Protein AF-A0A2Z3I5L1-F1 (afdb_monomer)

Radius of gyration: 19.43 Å; Cα contacts (8 Å, |Δi|>4): 120; chains: 1; bounding box: 47×64×27 Å

Sequence (94 aa):
MTSAVTLAPRWEAIPPVQSRSTDFEVSRIQGALWSIRPVSERARRAAPYLLFQGGMPQGDAVVYDHQKSNALLYRLRQDGFRILYHGPAGPIDI

Nearest PDB structures (foldseek):
  8ebw-assembly1_A  TM=6.519E-01  e=8.505E-01  Homo sapiens
  1w7a-assembly1_B  TM=5.829E-01  e=1.104E+00  Escherichia coli
  2oc6-assembly2_B  TM=4.766E-01  e=2.582E+00  Bacillus subtilis
  2edd-assembly1_A  TM=3.753E-01  e=8.932E+00  Homo sapiens

Mean predicted aligned error: 11.88 Å

Secondary structure (DSSP, 8-state):
----------------------SEEEEEEGGGEEEEEE-SHHHHHHHHHHHHTTPEEETTEEEEEHHHHHHHHHHHHHTT--EEEEETTEEEE-

Structure (mmCIF, N/CA/C/O backbone):
data_AF-A0A2Z3I5L1-F1
#
_entry.id   AF-A0A2Z3I5L1-F1
#
loop_
_atom_site.group_PDB
_atom_site.id
_atom_site.type_symbol
_atom_site.label_atom_id
_atom_site.label_alt_id
_atom_site.label_comp_id
_atom_site.label_asym_id
_atom_site.label_entity_id
_atom_site.label_seq_id
_atom_site.pdbx_PDB_ins_code
_atom_site.Cartn_x
_atom_site.Cartn_y
_atom_site.Cartn_z
_atom_site.occupancy
_atom_site.B_iso_or_equiv
_atom_site.auth_seq_id
_atom_site.auth_comp_id
_atom_site.auth_asym_id
_atom_site.auth_atom_id
_atom_site.pdbx_PDB_model_num
ATOM 1 N N . MET A 1 1 ? 34.932 -52.750 5.188 1.00 45.16 1 MET A N 1
ATOM 2 C CA . MET A 1 1 ? 34.921 -51.303 5.487 1.00 45.16 1 MET A CA 1
ATOM 3 C C . MET A 1 1 ? 33.516 -50.807 5.192 1.00 45.16 1 MET A C 1
ATOM 5 O O . MET A 1 1 ? 33.125 -50.792 4.035 1.00 45.16 1 MET A O 1
ATOM 9 N N . THR A 1 2 ? 32.719 -50.574 6.232 1.00 41.41 2 THR A N 1
ATOM 10 C CA . THR A 1 2 ? 31.272 -50.334 6.131 1.00 41.41 2 THR A CA 1
ATOM 11 C C . THR A 1 2 ? 31.017 -48.832 6.162 1.00 41.41 2 THR A C 1
ATOM 13 O O . THR A 1 2 ? 31.218 -48.201 7.195 1.00 41.41 2 THR A O 1
ATOM 16 N N . SER A 1 3 ? 30.621 -48.254 5.029 1.00 47.00 3 SER A N 1
ATOM 17 C CA . SER A 1 3 ? 30.247 -46.842 4.937 1.00 47.00 3 SER A CA 1
ATOM 18 C C . SER A 1 3 ? 28.861 -46.634 5.542 1.00 47.00 3 SER A C 1
ATOM 20 O O . SER A 1 3 ? 27.867 -47.138 5.022 1.00 47.00 3 SER A O 1
ATOM 22 N N . ALA A 1 4 ? 28.793 -45.892 6.646 1.00 48.53 4 ALA A N 1
ATOM 23 C CA . ALA A 1 4 ? 27.539 -45.419 7.210 1.00 48.53 4 ALA A CA 1
ATOM 24 C C . ALA A 1 4 ? 26.986 -44.286 6.329 1.00 48.53 4 ALA A C 1
ATOM 26 O O . ALA A 1 4 ? 27.575 -43.210 6.237 1.00 48.53 4 ALA A O 1
ATOM 27 N N . VAL A 1 5 ? 25.859 -44.539 5.663 1.00 53.72 5 VAL A N 1
ATOM 28 C CA . VAL A 1 5 ? 25.055 -43.504 5.006 1.00 53.72 5 VAL A CA 1
ATOM 29 C C . VAL A 1 5 ? 24.254 -42.797 6.094 1.00 53.72 5 VAL A C 1
ATOM 31 O O . VAL A 1 5 ? 23.238 -43.306 6.567 1.00 53.72 5 VAL A O 1
ATOM 34 N N . THR A 1 6 ? 24.723 -41.626 6.514 1.00 58.66 6 THR A N 1
ATOM 35 C CA . THR A 1 6 ? 23.958 -40.728 7.383 1.00 58.66 6 THR A CA 1
ATOM 36 C C . THR A 1 6 ? 22.825 -40.107 6.566 1.00 58.66 6 THR A C 1
ATOM 38 O O . THR A 1 6 ? 23.011 -39.119 5.859 1.00 58.66 6 THR A O 1
ATOM 41 N N . LEU A 1 7 ? 21.639 -40.711 6.644 1.00 51.56 7 LEU A N 1
ATOM 42 C CA . LEU A 1 7 ? 20.378 -40.111 6.212 1.00 51.56 7 LEU A CA 1
ATOM 43 C C . LEU A 1 7 ? 20.047 -38.942 7.150 1.00 51.56 7 LEU A C 1
ATOM 45 O O . LEU A 1 7 ? 19.594 -39.148 8.274 1.00 51.56 7 LEU A O 1
ATOM 49 N N . ALA A 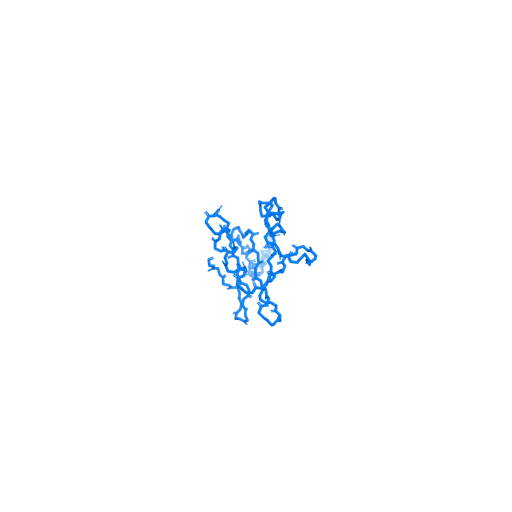1 8 ? 20.286 -37.710 6.700 1.00 53.09 8 ALA A N 1
ATOM 50 C CA . ALA A 1 8 ? 19.756 -36.531 7.376 1.00 53.09 8 ALA A CA 1
ATOM 51 C C . ALA A 1 8 ? 18.215 -36.521 7.261 1.00 53.09 8 ALA A C 1
ATOM 53 O O . ALA A 1 8 ? 17.681 -36.809 6.183 1.00 53.09 8 ALA A O 1
ATOM 54 N N . PRO A 1 9 ? 17.478 -36.209 8.341 1.00 45.62 9 PRO A N 1
ATOM 55 C CA . PRO A 1 9 ? 16.025 -36.237 8.328 1.00 45.62 9 PRO A CA 1
ATOM 56 C C . PRO A 1 9 ? 15.479 -35.067 7.497 1.00 45.62 9 PRO A C 1
ATOM 58 O O . PRO A 1 9 ? 15.743 -33.899 7.768 1.00 45.62 9 PRO A O 1
ATOM 61 N N . ARG A 1 10 ? 14.702 -35.420 6.469 1.00 52.91 10 ARG A N 1
ATOM 62 C CA . ARG A 1 10 ? 14.042 -34.559 5.473 1.00 52.91 10 ARG A CA 1
ATOM 63 C C . ARG A 1 10 ? 12.820 -33.824 6.050 1.00 52.91 10 ARG A C 1
ATOM 65 O O . ARG A 1 10 ? 11.758 -33.832 5.434 1.00 52.91 10 ARG A O 1
ATOM 72 N N . TRP A 1 11 ? 12.928 -33.233 7.237 1.00 47.50 11 TRP A N 1
ATOM 73 C CA . TRP A 1 11 ? 11.852 -32.387 7.752 1.00 47.50 11 TRP A CA 1
ATOM 74 C C . TRP A 1 11 ? 12.030 -30.973 7.192 1.00 47.50 11 TRP A C 1
ATOM 76 O O . TRP A 1 11 ? 12.912 -30.216 7.579 1.00 47.50 11 TRP A O 1
ATOM 86 N N . GLU A 1 12 ? 11.240 -30.700 6.156 1.00 46.53 12 GLU A N 1
ATOM 87 C CA . GLU A 1 12 ? 10.589 -29.412 5.912 1.00 46.53 12 GLU A CA 1
ATOM 88 C C . GLU A 1 12 ? 11.417 -28.160 6.230 1.00 46.53 12 GLU A C 1
ATOM 90 O O . GLU A 1 12 ? 11.034 -27.306 7.027 1.00 46.53 12 GLU A O 1
ATOM 95 N N . ALA A 1 13 ? 12.481 -27.951 5.454 1.00 42.44 13 ALA A N 1
ATOM 96 C CA . ALA A 1 13 ? 12.668 -26.606 4.937 1.00 42.44 13 ALA A CA 1
ATOM 97 C C . ALA A 1 13 ? 11.430 -26.322 4.081 1.00 42.44 13 ALA A C 1
ATOM 99 O O . ALA A 1 13 ? 11.369 -26.733 2.920 1.00 42.44 13 ALA A O 1
ATOM 100 N N . ILE A 1 14 ? 10.408 -25.700 4.679 1.00 50.88 14 ILE A N 1
ATOM 101 C CA . ILE A 1 14 ? 9.376 -24.998 3.919 1.00 50.88 14 ILE A CA 1
ATOM 102 C C . ILE A 1 14 ? 10.191 -24.138 2.952 1.00 50.88 14 ILE A C 1
ATOM 104 O O . ILE A 1 14 ? 10.954 -23.289 3.431 1.00 50.88 14 ILE A O 1
ATOM 108 N N . PRO A 1 15 ? 10.167 -24.406 1.630 1.00 45.47 15 PRO A N 1
ATOM 109 C CA . PRO A 1 15 ? 10.881 -23.542 0.705 1.00 45.47 15 PRO A CA 1
ATOM 110 C C . PRO A 1 15 ? 10.402 -22.130 1.029 1.00 45.47 15 PRO A C 1
ATOM 112 O O . PRO A 1 15 ? 9.196 -21.990 1.264 1.00 45.47 15 PRO A O 1
ATOM 115 N N . PRO A 1 16 ? 11.282 -21.110 1.124 1.00 46.44 16 PRO A N 1
ATOM 116 C CA . PRO A 1 16 ? 10.803 -19.746 1.275 1.00 46.44 16 PRO A CA 1
ATOM 117 C C . PRO A 1 16 ? 9.771 -19.598 0.178 1.00 46.44 16 PRO A C 1
ATOM 119 O O . PRO A 1 16 ? 10.115 -19.784 -0.994 1.00 46.44 16 PRO A O 1
ATOM 122 N N . VAL A 1 17 ? 8.499 -19.461 0.577 1.00 47.19 17 VAL A N 1
ATOM 123 C CA . VAL A 1 17 ? 7.389 -19.357 -0.360 1.00 47.19 17 VAL A CA 1
ATOM 124 C C . VAL A 1 17 ? 7.888 -18.308 -1.321 1.00 47.19 17 VAL A C 1
ATOM 126 O O . VAL A 1 17 ? 8.212 -17.203 -0.880 1.00 47.19 17 VAL A O 1
ATOM 129 N N . GLN A 1 18 ? 8.126 -18.696 -2.578 1.00 46.97 18 GLN A N 1
ATOM 130 C CA . GLN A 1 18 ? 8.496 -17.749 -3.612 1.00 46.97 18 GLN A CA 1
ATOM 131 C C . GLN A 1 18 ? 7.253 -16.890 -3.752 1.00 46.97 18 GLN A C 1
ATOM 133 O O . GLN A 1 18 ? 6.342 -17.201 -4.517 1.00 46.97 18 GLN A O 1
ATOM 138 N N . SER A 1 19 ? 7.170 -15.899 -2.867 1.00 49.84 19 SER A N 1
ATOM 139 C CA . SER A 1 19 ? 6.059 -14.996 -2.723 1.00 49.84 19 SER A CA 1
ATOM 140 C C . SER A 1 19 ? 5.942 -14.387 -4.095 1.00 49.84 19 SER A C 1
ATOM 142 O O . SER A 1 19 ? 6.915 -13.822 -4.606 1.00 49.84 19 SER A O 1
ATOM 144 N N . ARG A 1 20 ? 4.815 -14.644 -4.760 1.00 58.16 20 ARG A N 1
ATOM 145 C CA . ARG A 1 20 ? 4.515 -14.072 -6.067 1.00 58.16 20 ARG A CA 1
ATOM 146 C C . ARG A 1 20 ? 4.810 -12.587 -5.946 1.00 58.16 20 ARG A C 1
ATOM 148 O O . ARG A 1 20 ? 4.082 -11.911 -5.248 1.00 58.16 20 ARG A O 1
ATOM 155 N N . SER A 1 21 ? 5.891 -12.125 -6.573 1.00 78.25 21 SER A N 1
ATOM 156 C CA . SER A 1 21 ? 6.607 -10.891 -6.222 1.00 78.25 21 SER A CA 1
ATOM 157 C C . SER A 1 21 ? 5.673 -9.749 -5.808 1.00 78.25 21 SER A C 1
ATOM 159 O O . SER A 1 21 ? 5.129 -9.073 -6.674 1.00 78.25 21 SER A O 1
ATOM 161 N N . THR A 1 22 ? 5.427 -9.592 -4.507 1.00 87.75 22 THR A N 1
ATOM 162 C CA . THR A 1 22 ? 4.522 -8.568 -3.977 1.00 87.75 22 THR A CA 1
ATOM 163 C C . THR A 1 22 ? 5.189 -7.212 -4.114 1.00 87.75 22 THR A C 1
ATOM 165 O O . THR A 1 22 ? 6.374 -7.068 -3.814 1.00 87.75 22 THR A O 1
ATOM 168 N N . ASP A 1 23 ? 4.434 -6.212 -4.556 1.00 90.44 23 ASP A N 1
ATOM 169 C CA . ASP A 1 23 ? 4.908 -4.837 -4.658 1.00 90.44 23 ASP A CA 1
ATOM 170 C C . ASP A 1 23 ? 4.534 -4.027 -3.417 1.00 90.44 23 ASP A C 1
ATOM 172 O O . ASP A 1 23 ? 5.383 -3.326 -2.863 1.00 90.44 23 ASP A O 1
ATOM 176 N N . PHE A 1 24 ? 3.295 -4.175 -2.943 1.00 90.00 24 PHE A N 1
ATOM 177 C CA . PHE A 1 24 ? 2.784 -3.482 -1.763 1.00 90.00 24 PHE A CA 1
ATOM 178 C C . PHE A 1 24 ? 2.172 -4.445 -0.748 1.00 90.00 24 PHE A C 1
ATOM 180 O O . PHE A 1 24 ? 1.367 -5.301 -1.105 1.00 90.00 24 PHE A O 1
ATOM 187 N N . GLU A 1 25 ? 2.497 -4.246 0.524 1.00 90.81 25 GLU A N 1
ATOM 188 C CA . GLU A 1 25 ? 1.782 -4.840 1.654 1.00 90.81 25 GLU A CA 1
ATOM 189 C C . GLU A 1 25 ? 0.796 -3.829 2.224 1.00 90.81 25 GLU A C 1
ATOM 191 O O . GLU A 1 25 ? 1.123 -2.655 2.409 1.00 90.81 25 GLU A O 1
ATOM 196 N N . VAL A 1 26 ? -0.416 -4.282 2.518 1.00 89.62 26 VAL A N 1
ATOM 197 C CA . VAL A 1 26 ? -1.503 -3.425 2.977 1.00 89.62 26 VAL A CA 1
ATOM 198 C C . VAL A 1 26 ? -2.112 -4.008 4.236 1.00 89.62 26 VAL A C 1
ATOM 200 O O . VAL A 1 26 ? -2.678 -5.095 4.208 1.00 89.62 26 VAL A O 1
ATOM 203 N N . SER A 1 27 ? -2.051 -3.264 5.333 1.00 87.94 27 SER A N 1
ATOM 204 C CA . SER A 1 27 ? -2.568 -3.695 6.632 1.00 87.94 27 SER A CA 1
ATOM 205 C C . SER A 1 27 ? -3.599 -2.706 7.145 1.00 87.94 27 SER A C 1
ATOM 207 O O . SER A 1 27 ? -3.358 -1.498 7.167 1.00 87.94 27 SER A O 1
ATOM 209 N N . ARG A 1 28 ? -4.746 -3.202 7.608 1.00 83.81 28 ARG A N 1
ATOM 210 C CA . ARG A 1 28 ? -5.722 -2.356 8.300 1.00 83.81 28 ARG A CA 1
ATOM 211 C C . ARG A 1 28 ? -5.226 -2.082 9.719 1.00 83.81 28 ARG A C 1
ATOM 213 O O . ARG A 1 28 ? -5.056 -3.011 10.503 1.00 83.81 28 ARG A O 1
ATOM 220 N N . ILE A 1 29 ? -5.015 -0.814 10.048 1.00 79.25 29 ILE A N 1
ATOM 221 C CA . ILE A 1 29 ? -4.695 -0.361 11.403 1.00 79.25 29 ILE A CA 1
ATOM 222 C C . ILE A 1 29 ? -5.948 0.259 12.042 1.00 79.25 29 ILE A C 1
ATOM 224 O O . ILE A 1 29 ? -6.957 0.497 11.372 1.00 79.25 29 ILE A O 1
ATOM 228 N N . GLN A 1 30 ? -5.910 0.432 13.364 1.00 69.38 30 GLN A N 1
ATOM 229 C CA . GLN A 1 30 ? -7.022 0.872 14.217 1.00 69.38 30 GLN A CA 1
ATOM 230 C C . GLN A 1 30 ? -7.958 1.900 13.547 1.00 69.38 30 GLN A C 1
ATOM 232 O O . GLN A 1 30 ? -7.508 2.872 12.946 1.00 69.38 30 GLN A O 1
ATOM 237 N N . GLY A 1 31 ? -9.276 1.697 13.666 1.00 64.19 31 GLY A N 1
ATOM 238 C CA . GLY A 1 31 ? -10.260 2.727 13.305 1.00 64.19 31 GLY A CA 1
ATOM 239 C C . GLY A 1 31 ? -10.452 2.998 11.806 1.00 64.19 31 GLY A C 1
ATOM 240 O O . GLY A 1 31 ? -10.841 4.102 11.452 1.00 64.19 31 GLY A O 1
ATOM 241 N N . ALA A 1 32 ? -10.235 2.004 10.932 1.00 73.38 32 ALA A N 1
ATOM 242 C CA . ALA A 1 32 ? -10.412 2.106 9.469 1.00 73.38 32 ALA A CA 1
ATOM 243 C C . ALA A 1 32 ? -9.309 2.863 8.710 1.00 73.38 32 ALA A C 1
ATOM 245 O O . ALA A 1 32 ? -9.511 3.290 7.573 1.00 73.38 32 ALA A O 1
ATOM 246 N N . LEU A 1 33 ? -8.122 2.952 9.301 1.00 82.38 33 LEU A N 1
ATOM 247 C CA . LEU A 1 33 ? -6.927 3.384 8.595 1.00 82.38 33 LEU A CA 1
ATOM 248 C C . LEU A 1 33 ? -6.242 2.190 7.920 1.00 82.38 33 LEU A C 1
ATOM 250 O O . LEU A 1 33 ? -6.319 1.053 8.390 1.00 82.38 33 LEU A O 1
ATOM 254 N N . TRP A 1 34 ? -5.550 2.448 6.821 1.00 86.31 34 TRP A N 1
ATOM 255 C CA . TRP A 1 34 ? -4.790 1.450 6.078 1.00 86.31 34 TRP A CA 1
ATOM 256 C C . TRP A 1 34 ? -3.340 1.889 5.975 1.00 86.31 34 TRP A C 1
ATOM 258 O O . TRP A 1 34 ? -3.060 2.977 5.482 1.00 86.31 34 TRP A O 1
ATOM 268 N N . SER A 1 35 ? -2.433 1.034 6.429 1.00 89.06 35 SER A N 1
ATOM 269 C CA . SER A 1 35 ? -0.994 1.171 6.242 1.00 89.06 35 SER A CA 1
ATOM 270 C C . SER A 1 35 ? -0.606 0.478 4.941 1.00 89.06 35 SER A C 1
ATOM 272 O O . SER A 1 35 ? -0.871 -0.712 4.785 1.00 89.06 35 SER A O 1
ATOM 274 N N . ILE A 1 36 ? -0.023 1.221 4.004 1.00 89.75 36 ILE A N 1
ATOM 275 C CA . ILE A 1 36 ? 0.421 0.731 2.697 1.00 89.75 36 ILE A CA 1
ATOM 276 C C . ILE A 1 36 ? 1.945 0.826 2.657 1.00 89.75 36 ILE A C 1
ATOM 278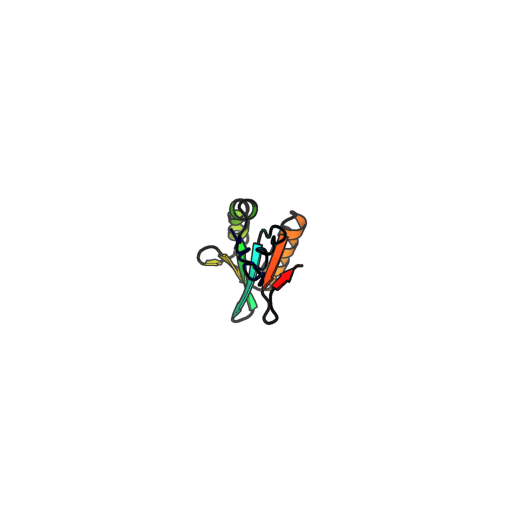 O O . ILE A 1 36 ? 2.501 1.925 2.699 1.00 89.75 36 ILE A O 1
ATOM 282 N N . ARG A 1 37 ? 2.624 -0.317 2.577 1.00 91.12 37 ARG A N 1
ATOM 283 C CA . ARG A 1 37 ? 4.084 -0.424 2.590 1.00 91.12 37 ARG A CA 1
ATOM 284 C C . ARG A 1 37 ? 4.604 -0.904 1.231 1.00 91.12 37 ARG A C 1
ATOM 286 O O . ARG A 1 37 ? 4.247 -2.003 0.814 1.00 91.12 37 ARG A O 1
ATOM 293 N N . PRO A 1 38 ? 5.469 -0.142 0.544 1.00 91.06 38 PRO A N 1
ATOM 294 C CA . PRO A 1 38 ? 6.207 -0.634 -0.612 1.00 91.06 38 PRO A CA 1
ATOM 295 C C . PRO A 1 38 ? 7.263 -1.660 -0.179 1.00 91.06 38 PRO A C 1
ATOM 297 O O . PRO A 1 38 ? 8.200 -1.336 0.550 1.00 91.06 38 PRO A O 1
ATOM 300 N N . VAL A 1 39 ? 7.149 -2.893 -0.667 1.00 90.81 39 VAL A N 1
ATOM 301 C CA . VAL A 1 39 ? 8.092 -3.979 -0.352 1.00 90.81 39 VAL A CA 1
ATOM 302 C C . VAL A 1 39 ? 9.015 -4.326 -1.520 1.00 90.81 39 VAL A C 1
ATOM 304 O O . VAL A 1 39 ? 10.165 -4.715 -1.290 1.00 90.81 39 VAL A O 1
ATOM 307 N N . SER A 1 40 ? 8.595 -4.076 -2.765 1.00 90.00 40 SER A N 1
ATOM 308 C CA . SER A 1 40 ? 9.461 -4.218 -3.943 1.00 90.00 40 SER A CA 1
ATOM 309 C C . SER A 1 40 ? 10.245 -2.941 -4.259 1.00 90.00 40 SER A C 1
ATOM 311 O O . SER A 1 40 ? 9.869 -1.827 -3.889 1.00 90.00 40 SER A O 1
ATOM 313 N N . GLU A 1 41 ? 11.352 -3.078 -4.993 1.00 88.88 41 GLU A N 1
ATOM 314 C CA . GLU A 1 41 ? 12.115 -1.922 -5.480 1.00 88.88 41 GLU A CA 1
ATOM 315 C C . GLU A 1 41 ? 11.286 -1.059 -6.444 1.00 88.88 41 GLU A C 1
ATOM 317 O O . GLU A 1 41 ? 11.325 0.171 -6.381 1.00 88.88 41 GLU A O 1
ATOM 322 N N . ARG A 1 42 ? 10.470 -1.706 -7.286 1.00 87.81 42 ARG A N 1
ATOM 323 C CA . ARG A 1 42 ? 9.529 -1.037 -8.190 1.00 87.81 42 ARG A CA 1
ATOM 324 C C . ARG A 1 42 ? 8.532 -0.183 -7.399 1.00 87.81 42 ARG A C 1
ATOM 326 O O . ARG A 1 42 ? 8.322 0.978 -7.738 1.00 87.81 42 ARG A O 1
ATOM 333 N N . ALA A 1 43 ? 7.969 -0.731 -6.325 1.00 87.88 43 ALA A N 1
ATOM 334 C CA . ALA A 1 43 ? 7.047 -0.029 -5.440 1.00 87.88 43 ALA A CA 1
ATOM 335 C C . ALA A 1 43 ? 7.715 1.128 -4.689 1.00 87.88 43 ALA A C 1
ATOM 337 O O . ALA A 1 43 ? 7.129 2.202 -4.580 1.00 87.88 43 ALA A O 1
ATOM 338 N N . ARG A 1 44 ? 8.961 0.958 -4.223 1.00 88.56 44 ARG A N 1
ATOM 339 C CA . ARG A 1 44 ? 9.724 2.031 -3.558 1.00 88.56 44 ARG A CA 1
ATOM 340 C C . ARG A 1 44 ? 9.954 3.234 -4.473 1.00 88.56 44 ARG A C 1
ATOM 342 O O . ARG A 1 44 ? 9.831 4.366 -4.020 1.00 88.56 44 ARG A O 1
ATOM 349 N N . ARG A 1 45 ? 10.198 3.009 -5.768 1.00 87.31 45 ARG A N 1
ATOM 350 C CA . ARG A 1 45 ? 10.283 4.094 -6.767 1.00 87.31 45 ARG A CA 1
ATOM 351 C C . ARG A 1 45 ? 8.939 4.793 -6.994 1.00 87.31 45 ARG A C 1
ATOM 353 O O . ARG A 1 45 ? 8.922 5.972 -7.326 1.00 87.31 45 ARG A O 1
ATOM 360 N N . ALA A 1 46 ? 7.829 4.085 -6.785 1.00 81.88 46 ALA A N 1
ATOM 361 C CA . ALA A 1 46 ? 6.479 4.631 -6.885 1.00 81.88 46 ALA A CA 1
ATOM 362 C C . ALA A 1 46 ? 5.954 5.247 -5.569 1.00 81.88 46 ALA A C 1
ATOM 364 O O . ALA A 1 46 ? 4.931 5.930 -5.574 1.00 81.88 46 ALA A O 1
ATOM 365 N N . ALA A 1 47 ? 6.653 5.062 -4.445 1.00 77.25 47 ALA A N 1
ATOM 366 C CA . ALA A 1 47 ? 6.244 5.553 -3.128 1.00 77.25 47 ALA A CA 1
ATOM 367 C C . ALA A 1 47 ? 6.000 7.077 -3.047 1.00 77.25 47 ALA A C 1
ATOM 369 O O . ALA A 1 47 ? 5.053 7.474 -2.363 1.00 77.25 47 ALA A O 1
ATOM 370 N N . PRO A 1 48 ? 6.744 7.951 -3.762 1.00 78.00 48 PRO A N 1
ATOM 371 C CA . PRO A 1 48 ? 6.438 9.381 -3.786 1.00 78.00 48 PRO A CA 1
ATOM 372 C C . PRO A 1 48 ? 5.019 9.683 -4.287 1.00 78.00 48 PRO A C 1
ATOM 374 O O . PRO A 1 48 ? 4.363 10.567 -3.741 1.00 78.00 48 PRO A O 1
ATOM 377 N N . TYR A 1 49 ? 4.500 8.915 -5.257 1.00 71.56 49 TYR A N 1
ATOM 378 C CA . TYR A 1 49 ? 3.124 9.074 -5.747 1.00 71.56 49 TYR A CA 1
ATOM 379 C C . TYR A 1 49 ? 2.083 8.784 -4.672 1.00 71.56 49 TYR A C 1
ATOM 381 O O . TYR A 1 49 ? 1.014 9.389 -4.696 1.00 71.56 49 TYR A O 1
ATOM 389 N N . LEU A 1 50 ? 2.394 7.900 -3.719 1.00 70.44 50 LEU A N 1
ATOM 390 C CA . LEU A 1 50 ? 1.543 7.684 -2.557 1.00 70.44 50 LEU A CA 1
ATOM 391 C C . LEU A 1 50 ? 1.484 8.990 -1.750 1.00 70.44 50 LEU A C 1
ATOM 393 O O . LEU A 1 50 ? 0.425 9.581 -1.593 1.00 70.44 50 LEU A O 1
ATOM 397 N N . LEU A 1 51 ? 2.623 9.528 -1.323 1.00 70.69 51 LEU A N 1
ATOM 398 C CA . LEU A 1 51 ? 2.653 10.739 -0.491 1.00 70.69 51 LEU A CA 1
ATOM 399 C C . LEU A 1 51 ? 1.908 11.932 -1.127 1.00 70.69 51 LEU A C 1
ATOM 401 O O . LEU A 1 51 ? 1.173 12.634 -0.433 1.00 70.69 51 LEU A O 1
ATOM 405 N N . PHE A 1 52 ? 1.996 12.107 -2.451 1.00 73.38 52 PHE A N 1
ATOM 406 C CA . PHE A 1 52 ? 1.252 13.148 -3.177 1.00 73.38 52 PHE A CA 1
ATOM 407 C C . PHE A 1 52 ? -0.280 13.000 -3.129 1.00 73.38 52 PHE A C 1
ATOM 409 O O . PHE A 1 52 ? -0.987 13.991 -3.299 1.00 73.38 52 PHE A O 1
ATOM 416 N N . GLN A 1 53 ? -0.820 11.803 -2.886 1.00 73.19 53 GLN A N 1
ATOM 417 C CA . GLN A 1 53 ? -2.267 11.559 -2.762 1.00 73.19 53 GLN A CA 1
ATOM 418 C C . GLN A 1 53 ? -2.799 11.829 -1.338 1.00 73.19 53 GLN A C 1
ATOM 420 O O . GLN A 1 53 ? -3.947 11.505 -1.027 1.00 73.19 53 GLN A O 1
ATOM 425 N N . GLY A 1 54 ? -1.989 12.447 -0.469 1.00 73.38 54 GLY A N 1
ATOM 426 C CA . GLY A 1 54 ? -2.412 12.920 0.851 1.00 73.38 54 GLY A CA 1
ATOM 427 C C . GLY A 1 54 ? -2.371 11.857 1.947 1.00 73.38 54 GLY A C 1
ATOM 428 O O . GLY A 1 54 ? -3.126 11.955 2.915 1.00 73.38 54 GLY A O 1
ATOM 429 N N . GLY A 1 55 ? -1.529 10.836 1.787 1.00 78.50 55 GLY A N 1
ATOM 430 C CA . GLY A 1 55 ? -1.252 9.866 2.840 1.00 78.50 55 GLY A CA 1
ATOM 431 C C . GLY A 1 55 ? -0.286 10.416 3.892 1.00 78.50 55 GLY A C 1
ATOM 432 O O . GLY A 1 55 ? 0.586 11.230 3.588 1.00 78.50 55 GLY A O 1
ATOM 433 N N . MET A 1 56 ? -0.427 9.958 5.135 1.00 82.81 56 MET A N 1
ATOM 434 C CA . MET A 1 56 ? 0.469 10.337 6.227 1.00 82.81 56 MET A CA 1
ATOM 435 C C . MET A 1 56 ? 1.670 9.378 6.267 1.00 82.81 56 MET A C 1
ATOM 437 O O . MET A 1 56 ? 1.461 8.170 6.405 1.00 82.81 56 MET A O 1
ATOM 441 N N . PRO A 1 5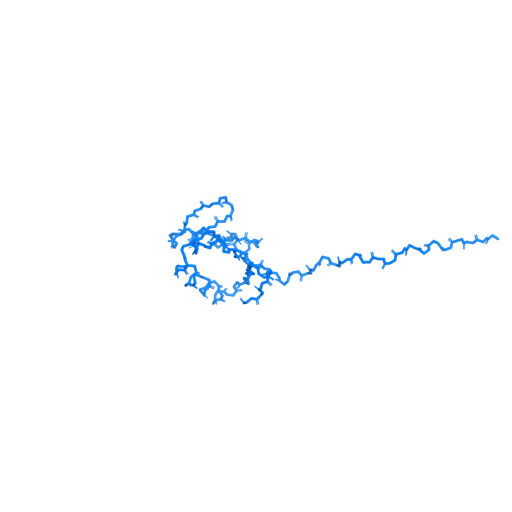7 ? 2.919 9.862 6.145 1.00 84.19 57 PRO A N 1
ATOM 442 C CA . PRO A 1 57 ? 4.093 8.999 6.247 1.00 84.19 57 PRO A CA 1
ATOM 443 C C . PRO A 1 57 ? 4.224 8.425 7.665 1.00 84.19 57 PRO A C 1
ATOM 445 O O . PRO A 1 57 ? 4.107 9.152 8.652 1.00 84.19 57 PRO A O 1
ATOM 448 N N . GLN A 1 58 ? 4.492 7.123 7.767 1.00 83.38 58 GLN A N 1
ATOM 449 C CA . GLN A 1 58 ? 4.720 6.415 9.025 1.00 83.38 58 GLN A CA 1
ATOM 450 C C . GLN A 1 58 ? 5.835 5.374 8.843 1.00 83.38 58 GLN A C 1
ATOM 452 O O . GLN A 1 58 ? 5.586 4.218 8.494 1.00 83.38 58 GLN A O 1
ATOM 457 N N . GLY A 1 59 ? 7.081 5.796 9.074 1.00 84.12 59 GLY A N 1
ATOM 458 C CA . GLY A 1 59 ? 8.261 4.979 8.780 1.00 84.12 59 GLY A CA 1
ATOM 459 C C . GLY A 1 59 ? 8.341 4.661 7.286 1.00 84.12 59 GLY A C 1
ATOM 460 O O . GLY A 1 59 ? 8.234 5.564 6.460 1.00 84.12 59 GLY A O 1
ATOM 461 N N . ASP A 1 60 ? 8.456 3.376 6.952 1.00 81.81 60 ASP A N 1
ATOM 462 C CA . ASP A 1 60 ? 8.498 2.894 5.564 1.00 81.81 60 ASP A CA 1
ATOM 463 C C . ASP A 1 60 ? 7.110 2.723 4.924 1.00 81.81 60 ASP A C 1
ATOM 465 O O . ASP A 1 60 ? 7.006 2.224 3.807 1.00 81.81 60 ASP A O 1
ATOM 469 N N . ALA A 1 61 ? 6.028 3.081 5.620 1.00 85.50 61 ALA A N 1
ATOM 470 C CA . ALA A 1 61 ? 4.661 2.952 5.126 1.00 85.50 61 ALA A CA 1
ATOM 471 C C . ALA A 1 61 ? 3.966 4.310 4.991 1.00 85.50 61 ALA A C 1
ATOM 473 O O . ALA A 1 61 ? 4.369 5.315 5.580 1.00 85.50 61 ALA A O 1
ATOM 474 N N . VAL A 1 62 ? 2.874 4.324 4.233 1.00 87.12 62 VAL A N 1
ATOM 475 C CA . VAL A 1 62 ? 1.980 5.476 4.110 1.00 87.12 62 VAL A CA 1
ATOM 476 C C . VAL A 1 62 ? 0.595 5.084 4.605 1.00 87.12 62 VAL A C 1
ATOM 478 O O . VAL A 1 62 ? 0.039 4.069 4.185 1.00 87.12 62 VAL A O 1
ATOM 481 N N . VAL A 1 63 ? 0.044 5.887 5.510 1.00 85.25 63 VAL A N 1
ATOM 482 C CA . VAL A 1 63 ? -1.256 5.651 6.135 1.00 85.25 63 VAL A CA 1
ATOM 483 C C . VAL A 1 63 ? -2.339 6.474 5.446 1.00 85.25 63 VAL A C 1
ATOM 485 O O . VAL A 1 63 ? -2.182 7.678 5.242 1.00 85.25 63 VAL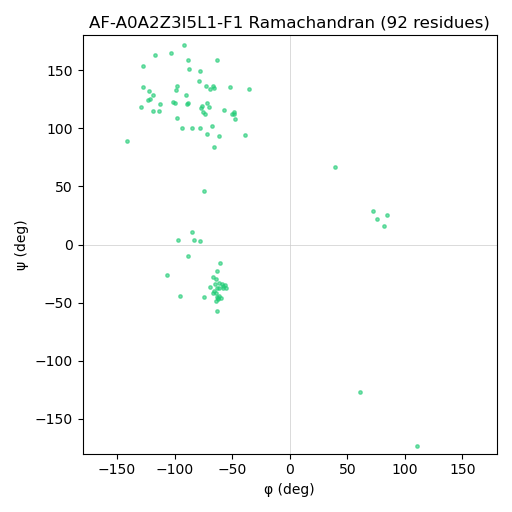 A O 1
ATOM 488 N N . TYR A 1 64 ? -3.460 5.827 5.137 1.00 83.94 64 TYR A N 1
ATOM 489 C CA . TYR A 1 64 ? -4.638 6.442 4.527 1.00 83.94 64 TYR A CA 1
ATOM 490 C C . TYR A 1 64 ? -5.903 6.152 5.317 1.00 83.94 64 TYR A C 1
ATOM 492 O O . TYR A 1 64 ? -6.028 5.099 5.943 1.00 83.94 64 TYR A O 1
ATOM 500 N N . ASP A 1 65 ? -6.881 7.050 5.203 1.00 83.62 65 ASP A N 1
ATOM 501 C CA . ASP A 1 65 ? -8.268 6.708 5.501 1.00 83.62 65 ASP A CA 1
ATOM 502 C C . ASP A 1 65 ? -8.795 5.629 4.533 1.00 83.62 65 ASP A C 1
ATOM 504 O O . ASP A 1 65 ? -8.265 5.425 3.438 1.00 83.62 65 ASP A O 1
ATOM 508 N N . HIS A 1 66 ? -9.850 4.924 4.941 1.00 76.12 66 HIS A N 1
ATOM 509 C CA . HIS A 1 66 ? -10.449 3.839 4.160 1.00 76.12 66 HIS A CA 1
ATOM 510 C C . HIS A 1 66 ? -10.942 4.253 2.762 1.00 76.12 66 HIS A C 1
ATOM 512 O O . HIS A 1 66 ? -10.919 3.442 1.837 1.00 76.12 66 HIS A O 1
ATOM 518 N N . GLN A 1 67 ? -11.436 5.480 2.584 1.00 77.25 67 GLN A N 1
ATOM 519 C CA . GLN A 1 67 ? -11.973 5.896 1.287 1.00 77.25 67 GLN A CA 1
ATOM 520 C C . GLN A 1 67 ? -10.842 6.156 0.289 1.00 77.25 67 GLN A C 1
ATOM 522 O O . GLN A 1 67 ? -10.888 5.667 -0.843 1.00 77.25 67 GLN A O 1
ATOM 527 N N . LYS A 1 68 ? -9.794 6.861 0.721 1.00 79.94 68 LYS A N 1
ATOM 528 C CA . LYS A 1 68 ? -8.611 7.148 -0.093 1.00 79.94 68 LYS A CA 1
ATOM 529 C C . LYS A 1 68 ? -7.780 5.900 -0.355 1.00 79.94 68 LYS A C 1
ATOM 531 O O . LYS A 1 68 ? -7.273 5.747 -1.466 1.00 79.94 68 LYS A O 1
ATOM 536 N N . SER A 1 69 ? -7.680 4.989 0.616 1.00 78.94 69 SER A N 1
ATOM 537 C CA . SER A 1 69 ? -6.937 3.741 0.435 1.00 78.94 69 SER A CA 1
ATOM 538 C C . SER A 1 69 ? -7.538 2.894 -0.687 1.00 78.94 69 SER A C 1
ATOM 540 O O . SER A 1 69 ? -6.801 2.444 -1.555 1.00 78.94 69 SER A O 1
ATOM 542 N N . ASN A 1 70 ? -8.862 2.745 -0.765 1.00 81.50 70 ASN A N 1
ATOM 543 C CA . ASN A 1 70 ? -9.487 1.937 -1.817 1.00 81.50 70 ASN A CA 1
ATOM 544 C C . ASN A 1 70 ? -9.244 2.495 -3.227 1.00 81.50 70 ASN A C 1
ATOM 546 O O . ASN A 1 70 ? -8.883 1.736 -4.128 1.00 81.50 70 ASN A O 1
ATOM 550 N N . ALA A 1 71 ? -9.392 3.810 -3.421 1.00 83.19 71 ALA A N 1
ATOM 551 C CA . ALA A 1 71 ? -9.144 4.448 -4.716 1.00 83.19 71 ALA A CA 1
ATOM 552 C C . ALA A 1 71 ? -7.672 4.321 -5.146 1.00 83.19 71 ALA A C 1
ATOM 554 O O . ALA A 1 71 ? -7.373 4.011 -6.301 1.00 83.19 71 ALA A O 1
ATOM 555 N N . LEU A 1 72 ? -6.751 4.508 -4.200 1.00 85.06 72 LEU A N 1
ATOM 556 C CA . LEU A 1 72 ? -5.321 4.350 -4.428 1.00 85.06 72 LEU A CA 1
ATOM 557 C C . LEU A 1 72 ? -4.953 2.907 -4.786 1.00 85.06 72 LEU A C 1
ATOM 559 O O . LEU 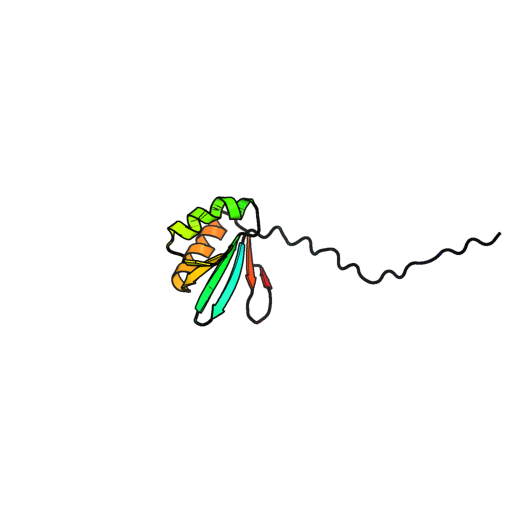A 1 72 ? -4.255 2.674 -5.767 1.00 85.06 72 LEU A O 1
ATOM 563 N N . LEU A 1 73 ? -5.444 1.935 -4.019 1.00 85.69 73 LEU A N 1
ATOM 564 C CA . LEU A 1 73 ? -5.163 0.518 -4.239 1.00 85.69 73 LEU A CA 1
ATOM 565 C C . LEU A 1 73 ? -5.748 0.029 -5.565 1.00 85.69 73 LEU A C 1
ATOM 567 O O . LEU A 1 73 ? -5.141 -0.800 -6.236 1.00 85.69 73 LEU A O 1
ATOM 571 N N . TYR A 1 74 ? -6.900 0.562 -5.977 1.00 84.88 74 TYR A N 1
ATOM 572 C CA . TYR A 1 74 ? -7.448 0.307 -7.305 1.00 84.88 74 TYR A CA 1
ATOM 573 C C . TYR A 1 74 ? -6.522 0.829 -8.413 1.00 84.88 74 TYR A C 1
ATOM 575 O O . TYR A 1 74 ? -6.207 0.086 -9.340 1.00 84.88 74 TYR A O 1
ATOM 583 N N . ARG A 1 75 ? -6.020 2.066 -8.295 1.00 86.50 75 ARG A N 1
ATOM 584 C CA . ARG A 1 75 ? -5.072 2.636 -9.267 1.00 86.50 75 ARG A CA 1
ATOM 585 C C . ARG A 1 75 ? -3.762 1.846 -9.325 1.00 86.50 75 ARG A C 1
ATOM 587 O O . ARG A 1 75 ? -3.330 1.484 -10.410 1.00 86.50 75 ARG A O 1
ATOM 594 N N . LEU A 1 76 ? -3.181 1.495 -8.176 1.00 87.06 76 LEU A N 1
ATOM 595 C CA . LEU A 1 76 ? -1.955 0.689 -8.123 1.00 87.06 76 LEU A CA 1
ATOM 596 C C . LEU A 1 76 ? -2.128 -0.662 -8.837 1.00 87.06 76 LEU A C 1
ATOM 598 O O . LEU A 1 76 ? -1.226 -1.104 -9.546 1.00 87.06 76 LEU A O 1
ATOM 602 N N . ARG A 1 77 ? -3.301 -1.298 -8.728 1.00 85.94 77 ARG A N 1
ATOM 603 C CA . ARG A 1 77 ? -3.599 -2.512 -9.503 1.00 85.94 77 ARG A CA 1
ATOM 604 C C . ARG A 1 77 ? -3.691 -2.253 -11.003 1.00 85.94 77 ARG A C 1
ATOM 606 O O . ARG A 1 77 ? -3.178 -3.057 -11.775 1.00 85.94 77 ARG A O 1
ATOM 613 N N . GLN A 1 78 ? -4.320 -1.153 -11.424 1.00 86.56 78 GLN A N 1
ATOM 614 C CA . GLN A 1 78 ? -4.369 -0.776 -12.843 1.00 86.56 78 GLN A CA 1
ATOM 615 C C . GLN A 1 78 ? -2.971 -0.523 -13.422 1.00 86.56 78 GLN A C 1
ATOM 617 O O . GLN A 1 78 ? -2.710 -0.891 -14.564 1.00 86.56 78 GLN A O 1
ATOM 622 N N . ASP A 1 79 ? -2.053 -0.004 -12.607 1.00 86.38 79 ASP A N 1
ATOM 623 C CA .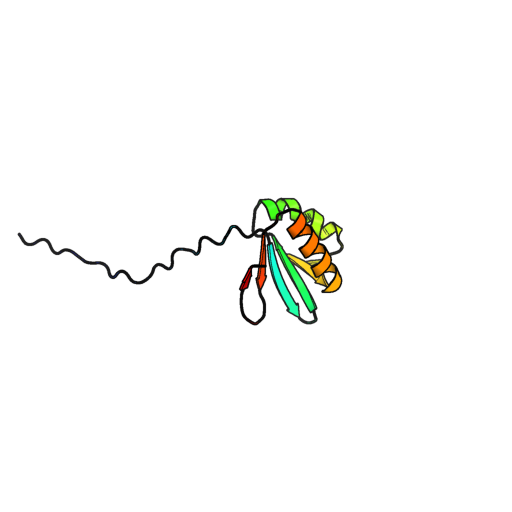 ASP A 1 79 ? -0.645 0.202 -12.968 1.00 86.38 79 ASP A CA 1
ATOM 624 C C . ASP A 1 79 ? 0.191 -1.103 -12.924 1.00 86.38 79 ASP A C 1
ATOM 626 O O . ASP A 1 79 ? 1.409 -1.101 -13.147 1.00 86.38 79 ASP A O 1
ATOM 630 N N . GLY A 1 80 ? -0.457 -2.239 -12.643 1.00 88.12 80 GLY A N 1
ATOM 631 C CA . GLY A 1 80 ? 0.131 -3.577 -12.669 1.00 88.12 80 GLY A CA 1
ATOM 632 C C . GLY A 1 80 ? 0.914 -3.960 -11.414 1.00 88.12 80 GLY A C 1
ATOM 633 O O . GLY A 1 80 ? 1.699 -4.908 -11.469 1.00 88.12 80 GLY A O 1
ATOM 634 N N . PHE A 1 81 ? 0.740 -3.240 -10.303 1.00 89.62 81 PHE A N 1
ATOM 635 C CA . PHE A 1 81 ? 1.361 -3.603 -9.031 1.00 89.62 81 PHE A CA 1
ATOM 636 C C . PHE A 1 81 ? 0.603 -4.734 -8.335 1.00 89.62 81 PHE A C 1
ATOM 638 O O . PHE A 1 81 ? -0.629 -4.763 -8.308 1.00 89.62 81 PHE A O 1
ATOM 645 N N . ARG A 1 82 ? 1.354 -5.648 -7.719 1.00 89.31 82 ARG A N 1
ATOM 646 C CA . ARG A 1 82 ? 0.811 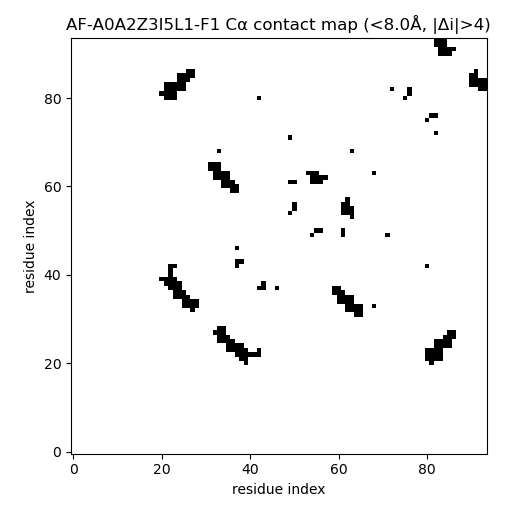-6.748 -6.916 1.00 89.31 82 ARG A CA 1
ATOM 647 C C . ARG A 1 82 ? 0.664 -6.332 -5.461 1.00 89.31 82 ARG A C 1
ATOM 649 O O . ARG A 1 82 ? 1.618 -5.847 -4.853 1.00 89.31 82 ARG A O 1
ATOM 656 N N . ILE A 1 83 ? -0.521 -6.541 -4.898 1.00 88.25 83 ILE A N 1
ATOM 657 C CA . ILE A 1 83 ? -0.865 -6.058 -3.562 1.00 88.25 83 ILE A CA 1
ATOM 658 C C . ILE A 1 83 ? -1.248 -7.237 -2.670 1.00 88.25 83 ILE A C 1
ATOM 660 O O . ILE A 1 83 ? -2.159 -7.995 -2.995 1.00 88.25 83 ILE A O 1
ATOM 664 N N . LEU A 1 84 ? -0.574 -7.350 -1.529 1.00 87.19 84 LEU A N 1
ATOM 665 C CA . LEU A 1 84 ? -0.871 -8.318 -0.481 1.00 87.19 84 LEU A CA 1
ATOM 666 C C . LEU A 1 84 ? -1.643 -7.633 0.647 1.00 87.19 84 LEU A C 1
ATOM 668 O O . LEU A 1 84 ? -1.152 -6.672 1.239 1.00 87.19 84 LEU A O 1
ATOM 672 N N . TYR A 1 85 ? -2.836 -8.130 0.966 1.00 84.31 85 TYR A N 1
ATOM 673 C CA . TYR A 1 85 ? -3.665 -7.585 2.040 1.00 84.31 85 TYR A CA 1
ATOM 674 C C . TYR A 1 85 ? -3.542 -8.418 3.308 1.00 84.31 85 TYR A C 1
ATOM 676 O O . TYR A 1 85 ? -3.906 -9.583 3.318 1.00 84.31 85 TYR A O 1
ATOM 684 N N . HIS A 1 86 ? -3.126 -7.820 4.415 1.00 78.12 86 HIS A N 1
ATOM 685 C CA . HIS A 1 86 ? -3.153 -8.456 5.727 1.00 78.12 86 HIS A CA 1
ATOM 686 C C . HIS A 1 86 ? -4.452 -8.085 6.448 1.00 78.12 86 HIS A C 1
ATOM 688 O O . HIS A 1 86 ? -4.604 -6.987 6.995 1.00 78.12 86 HIS A O 1
ATOM 694 N N . GLY A 1 87 ? -5.413 -9.008 6.411 1.00 68.00 87 GLY A N 1
ATOM 695 C CA . GLY A 1 87 ? -6.645 -8.927 7.190 1.00 68.00 87 GLY A CA 1
ATOM 696 C C . GLY A 1 87 ? -6.516 -9.628 8.549 1.00 68.00 87 GLY A C 1
ATOM 697 O O . GLY A 1 87 ? -5.553 -10.358 8.784 1.00 68.00 87 GLY A O 1
ATOM 698 N N . PRO A 1 88 ? -7.515 -9.485 9.441 1.00 60.66 88 PRO A N 1
ATOM 699 C CA . PRO A 1 88 ? -7.548 -10.206 10.720 1.00 60.66 88 PRO A CA 1
ATOM 700 C C . PRO A 1 88 ? -7.571 -11.740 10.563 1.00 60.66 88 PRO A C 1
ATOM 702 O O . PRO A 1 88 ? -7.280 -12.448 11.518 1.00 60.66 88 PRO A O 1
ATOM 705 N N . ALA A 1 89 ? -7.885 -12.249 9.366 1.00 56.97 89 ALA A N 1
ATOM 706 C CA . ALA A 1 89 ? -7.875 -13.671 9.023 1.00 56.97 89 ALA A CA 1
ATOM 707 C C . ALA A 1 89 ? -6.577 -14.147 8.325 1.00 56.97 89 ALA A C 1
ATOM 709 O O . ALA A 1 89 ? -6.505 -15.304 7.923 1.00 56.97 89 ALA A O 1
ATOM 710 N N . GLY A 1 90 ? -5.562 -13.284 8.170 1.00 54.25 90 GLY A N 1
ATOM 711 C CA . GLY A 1 90 ? -4.310 -13.597 7.468 1.00 54.25 90 GLY A CA 1
ATOM 712 C C . GLY A 1 90 ? -4.141 -12.865 6.124 1.00 54.25 90 GLY A C 1
ATOM 713 O O . GLY A 1 90 ? -4.922 -11.957 5.816 1.00 54.25 90 GLY A O 1
ATOM 714 N N . PRO A 1 91 ? -3.089 -13.203 5.349 1.00 56.44 91 PRO A N 1
ATOM 715 C CA . PRO A 1 91 ? -2.825 -12.598 4.046 1.00 56.44 91 PRO A CA 1
ATOM 716 C C . PRO A 1 91 ? -3.875 -13.010 3.002 1.00 56.44 91 PRO A C 1
ATOM 718 O O . PRO A 1 91 ? -4.191 -14.188 2.859 1.00 56.44 91 PRO A O 1
ATOM 721 N N . ILE A 1 92 ? -4.380 -12.038 2.250 1.00 64.50 92 ILE A N 1
ATOM 722 C CA . ILE A 1 92 ? -5.277 -12.202 1.111 1.00 64.50 92 ILE A CA 1
ATOM 723 C C . ILE A 1 92 ? -4.551 -11.624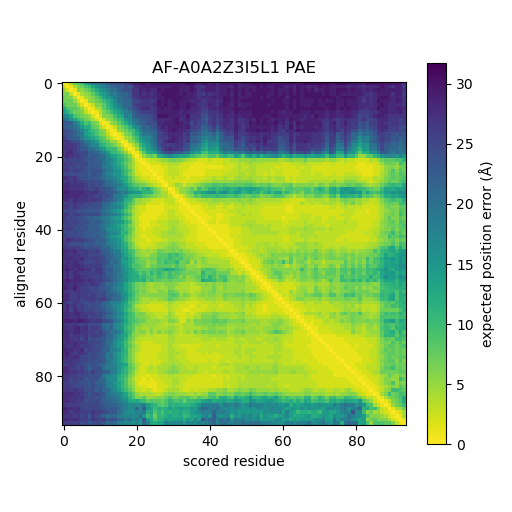 -0.108 1.00 64.50 92 ILE A C 1
ATOM 725 O O . ILE A 1 92 ? -4.276 -10.422 -0.163 1.00 64.50 92 ILE A O 1
ATOM 729 N N . ASP A 1 93 ? -4.228 -12.4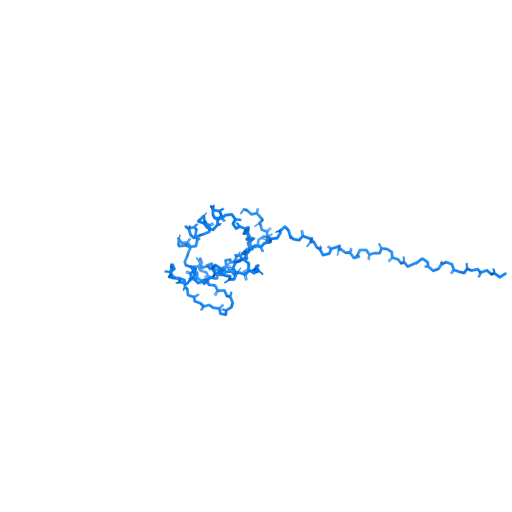83 -1.072 1.00 56.72 93 ASP A N 1
ATOM 730 C CA . ASP A 1 93 ? -3.767 -12.065 -2.398 1.00 56.72 93 ASP A CA 1
ATOM 731 C C . ASP A 1 93 ? -4.986 -11.609 -3.213 1.00 56.72 93 ASP A C 1
ATOM 733 O O . ASP A 1 93 ? -5.899 -12.409 -3.438 1.00 56.72 93 ASP A O 1
ATOM 737 N N . ILE A 1 94 ? -5.029 -10.333 -3.625 1.00 57.41 94 ILE A N 1
ATOM 738 C CA . ILE A 1 94 ? -6.171 -9.750 -4.362 1.00 57.41 94 ILE A CA 1
ATOM 739 C C . ILE A 1 94 ? -5.723 -8.918 -5.563 1.00 57.41 94 ILE A C 1
ATOM 741 O O . ILE A 1 94 ? -5.203 -7.793 -5.344 1.00 57.41 94 ILE A O 1
#

pLDDT: mean 73.93, std 15.67, range [41.41, 91.12]

Foldseek 3Di:
DDDDDPDDDPPDPPPPPPPPPAQWEWEQDPPQKIKIAGPDPVNVVVVVVLVVLPFDDDPRTTIDHNVSVVVVVVVCVVVVGWYWYQDPVGIDGD

Solvent-accessible surface area (backbone atoms only — not comparable to full-atom values): 5645 Å² total; per-residue (Å²): 138,86,83,81,81,82,78,75,82,87,73,74,76,70,67,77,73,79,62,76,75,50,20,30,42,35,35,72,44,83,93,56,27,32,38,41,27,52,72,25,73,72,30,52,73,48,44,65,62,50,50,76,74,71,34,48,80,55,88,82,24,35,36,27,53,56,71,59,41,52,58,49,54,51,49,42,44,75,76,68,49,37,44,38,33,44,50,101,89,44,82,43,84,109